Protein AF-A0A7S1CFB1-F1 (afdb_monomer)

Structure (mmCIF, N/CA/C/O backbone):
data_AF-A0A7S1CFB1-F1
#
_entry.id   AF-A0A7S1CFB1-F1
#
loop_
_atom_site.group_PDB
_atom_site.id
_atom_site.type_symbol
_atom_site.label_atom_id
_atom_site.label_alt_id
_atom_site.label_comp_id
_atom_site.label_asym_id
_atom_site.label_entity_id
_atom_site.label_seq_id
_atom_site.pdbx_PDB_ins_code
_atom_site.Cartn_x
_atom_site.Cartn_y
_atom_site.Cartn_z
_atom_site.occupancy
_atom_site.B_iso_or_equiv
_atom_site.auth_seq_id
_atom_site.auth_comp_id
_atom_site.auth_asym_id
_atom_site.auth_atom_id
_atom_site.pdbx_PDB_model_num
ATOM 1 N N . PHE A 1 1 ? 40.894 10.568 -32.577 1.00 89.62 1 PHE A N 1
ATOM 2 C CA . PHE A 1 1 ? 41.700 10.976 -31.404 1.00 89.62 1 PHE A CA 1
ATOM 3 C C . PHE A 1 1 ? 43.156 10.613 -31.656 1.00 89.62 1 PHE A C 1
ATOM 5 O O . PHE A 1 1 ? 43.411 9.814 -32.546 1.00 89.62 1 PHE A O 1
ATOM 12 N N . ILE A 1 2 ? 44.101 11.211 -30.932 1.00 92.06 2 ILE A N 1
ATOM 13 C CA . ILE A 1 2 ? 45.532 10.916 -31.096 1.00 92.06 2 ILE A CA 1
ATOM 14 C C . ILE A 1 2 ? 45.967 10.023 -29.932 1.00 92.06 2 ILE A C 1
ATOM 16 O O . ILE A 1 2 ? 45.725 10.380 -28.781 1.00 92.06 2 ILE A O 1
ATOM 20 N N . VAL A 1 3 ? 46.544 8.859 -30.232 1.00 92.69 3 VAL A N 1
ATOM 21 C CA . VAL A 1 3 ? 47.125 7.918 -29.256 1.00 92.69 3 VAL A CA 1
ATOM 22 C C . VAL A 1 3 ? 48.497 7.528 -29.786 1.00 92.69 3 VAL A C 1
ATOM 24 O O . VAL A 1 3 ? 48.596 7.141 -30.946 1.00 92.69 3 VAL A O 1
ATOM 27 N N . ASP A 1 4 ? 49.528 7.670 -28.953 1.00 94.06 4 ASP A N 1
ATOM 28 C CA . ASP A 1 4 ? 50.931 7.422 -29.317 1.00 94.06 4 ASP A CA 1
ATOM 29 C C . ASP A 1 4 ? 51.369 8.177 -30.588 1.00 94.06 4 ASP A C 1
ATOM 31 O O . ASP A 1 4 ? 51.971 7.609 -31.492 1.00 94.06 4 ASP A O 1
ATOM 35 N N . ASP A 1 5 ? 51.009 9.464 -30.677 1.00 94.06 5 ASP A N 1
ATOM 36 C CA . ASP A 1 5 ? 51.259 10.356 -31.825 1.00 94.06 5 ASP A CA 1
ATOM 37 C C . ASP A 1 5 ? 50.629 9.918 -33.164 1.00 94.06 5 ASP A C 1
ATOM 39 O O . ASP A 1 5 ? 50.803 10.579 -34.191 1.00 94.06 5 ASP A O 1
ATOM 43 N N . GLU A 1 6 ? 49.805 8.869 -33.157 1.00 93.44 6 GLU A N 1
ATOM 44 C CA . GLU A 1 6 ? 49.057 8.409 -34.322 1.00 93.44 6 GLU A CA 1
ATOM 45 C C . GLU A 1 6 ? 47.584 8.824 -34.265 1.00 93.44 6 GLU A C 1
ATOM 47 O O . GLU A 1 6 ? 46.924 8.790 -33.222 1.00 93.44 6 GLU A O 1
ATOM 52 N N . TRP A 1 7 ? 47.019 9.158 -35.429 1.00 91.56 7 TRP A N 1
ATOM 53 C CA . TRP A 1 7 ? 45.578 9.346 -35.581 1.00 91.56 7 TRP A CA 1
ATOM 54 C C . TRP A 1 7 ? 44.854 8.001 -35.495 1.00 91.56 7 TRP A C 1
ATOM 56 O O . TRP A 1 7 ? 45.057 7.102 -36.310 1.00 91.56 7 TRP A O 1
ATOM 66 N N . ARG A 1 8 ? 43.963 7.880 -34.512 1.00 92.31 8 ARG A N 1
ATOM 67 C CA . ARG A 1 8 ? 43.166 6.685 -34.226 1.00 92.31 8 ARG A CA 1
ATOM 68 C C . ARG A 1 8 ? 41.679 7.035 -34.142 1.00 92.31 8 ARG A C 1
ATOM 70 O O . ARG A 1 8 ? 41.299 8.178 -33.869 1.00 92.31 8 ARG A O 1
ATOM 77 N N . PHE A 1 9 ? 40.833 6.035 -34.348 1.00 92.38 9 PHE A N 1
ATOM 78 C CA . PHE A 1 9 ? 39.385 6.119 -34.163 1.00 92.38 9 PHE A CA 1
ATOM 79 C C . PHE A 1 9 ? 38.911 4.972 -33.263 1.00 92.38 9 PHE A C 1
ATOM 81 O O . PHE A 1 9 ? 39.599 3.960 -33.123 1.00 92.38 9 PHE A O 1
ATOM 88 N N . ALA A 1 10 ? 37.748 5.141 -32.643 1.00 93.31 10 ALA A N 1
ATOM 89 C CA . ALA A 1 10 ? 37.104 4.130 -31.812 1.00 93.31 10 ALA A CA 1
ATOM 90 C C . ALA A 1 10 ? 36.329 3.160 -32.724 1.00 93.31 10 ALA A C 1
ATOM 92 O O . ALA A 1 10 ? 35.401 3.612 -33.399 1.00 93.31 10 ALA A O 1
ATOM 93 N N . PRO A 1 11 ? 36.709 1.872 -32.819 1.00 90.50 11 PRO A N 1
ATOM 94 C CA . PRO A 1 11 ? 36.070 0.919 -33.733 1.00 90.50 11 PRO A CA 1
ATOM 95 C C . PRO A 1 11 ? 34.684 0.458 -33.262 1.00 90.50 11 PRO A C 1
ATOM 97 O O . PRO A 1 11 ? 33.907 -0.067 -34.051 1.00 90.50 11 PRO A O 1
ATOM 100 N N . ASP A 1 12 ? 34.380 0.649 -31.984 1.00 94.31 12 ASP A N 1
ATOM 101 C CA . ASP A 1 12 ? 33.101 0.373 -31.332 1.00 94.31 12 ASP A CA 1
ATOM 102 C C . ASP A 1 12 ? 32.075 1.506 -31.508 1.00 94.31 12 ASP A C 1
ATOM 104 O O . ASP A 1 12 ? 30.906 1.344 -31.163 1.00 94.31 12 ASP A O 1
ATOM 108 N N . GLN A 1 13 ? 32.493 2.647 -32.064 1.00 91.81 13 GLN A N 1
ATOM 109 C CA . GLN A 1 13 ? 31.638 3.804 -32.314 1.00 91.81 13 GLN A CA 1
ATOM 110 C C . GLN A 1 13 ? 31.359 3.993 -33.806 1.00 91.81 13 GLN A C 1
ATOM 112 O O . GLN A 1 13 ? 32.131 3.585 -34.672 1.00 91.81 13 GLN A O 1
ATOM 117 N N . THR A 1 14 ? 30.264 4.686 -34.114 1.00 92.81 14 THR A N 1
ATOM 118 C CA . THR A 1 14 ? 29.917 5.058 -35.488 1.00 92.81 14 THR A CA 1
ATOM 119 C C . THR A 1 14 ? 31.030 5.905 -36.114 1.00 92.81 14 THR A C 1
ATOM 121 O O . THR A 1 14 ? 31.530 6.846 -35.492 1.00 92.81 14 THR A O 1
ATOM 124 N N . ILE A 1 15 ? 31.407 5.589 -37.356 1.00 93.81 15 ILE A N 1
ATOM 125 C CA . ILE A 1 15 ? 32.454 6.288 -38.114 1.00 93.81 15 ILE A CA 1
ATOM 126 C C . ILE A 1 15 ? 31.947 6.780 -39.468 1.00 93.81 15 ILE A C 1
ATOM 128 O O . ILE A 1 15 ? 31.077 6.164 -40.083 1.00 93.81 15 ILE A O 1
ATOM 132 N N . VAL A 1 16 ? 32.532 7.871 -39.957 1.00 94.19 16 VAL A N 1
ATOM 133 C CA . VAL A 1 16 ? 32.288 8.432 -41.293 1.00 94.19 16 VAL A CA 1
ATOM 134 C C . VAL A 1 16 ? 33.622 8.795 -41.946 1.00 94.19 16 VAL A C 1
ATOM 136 O O . VAL A 1 16 ? 34.570 9.196 -41.267 1.00 94.19 16 VAL A O 1
ATOM 139 N N . ARG A 1 17 ? 33.695 8.637 -43.274 1.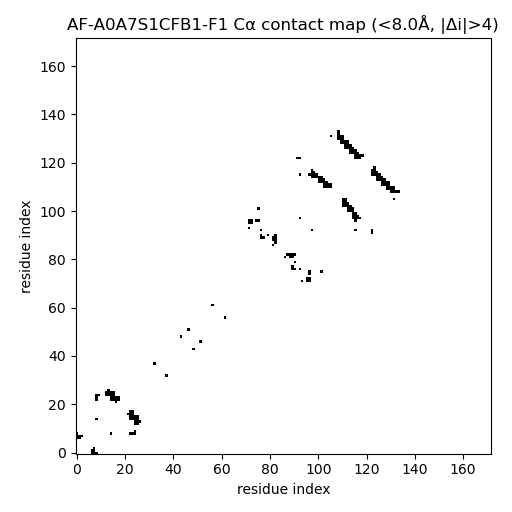00 94.31 17 ARG A N 1
ATOM 140 C CA . ARG A 1 17 ? 34.825 9.092 -44.092 1.00 94.31 17 ARG A CA 1
ATOM 141 C C . ARG A 1 17 ? 34.554 10.483 -44.649 1.00 94.31 17 ARG A C 1
ATOM 143 O O . ARG A 1 17 ? 33.485 10.711 -45.211 1.00 94.31 17 ARG A O 1
ATOM 150 N N . ASP A 1 18 ? 35.507 11.394 -44.493 1.00 89.75 18 ASP A N 1
ATOM 151 C CA . ASP A 1 18 ? 35.422 12.728 -45.087 1.00 89.75 18 ASP A CA 1
ATOM 152 C C . ASP A 1 18 ? 35.810 12.721 -46.581 1.00 89.75 18 ASP A C 1
ATOM 154 O O . ASP A 1 18 ? 36.244 11.709 -47.137 1.00 89.75 18 ASP A O 1
ATOM 158 N N . ALA A 1 19 ? 35.655 13.869 -47.246 1.00 91.38 19 ALA A N 1
ATOM 159 C CA . ALA A 1 19 ? 36.007 14.030 -48.659 1.00 91.38 19 ALA A CA 1
ATOM 160 C C . ALA A 1 19 ? 37.518 13.892 -48.943 1.00 91.38 19 ALA A C 1
ATOM 162 O O . ALA A 1 19 ? 37.905 13.677 -50.089 1.00 91.38 19 ALA A O 1
ATOM 163 N N . ALA A 1 20 ? 38.363 14.006 -47.915 1.00 90.38 20 ALA A N 1
ATOM 164 C CA . ALA A 1 20 ? 39.806 13.800 -47.997 1.00 90.38 20 ALA A CA 1
ATOM 165 C C . ALA A 1 20 ? 40.214 12.337 -47.709 1.00 90.38 20 ALA A C 1
ATOM 167 O O . ALA A 1 20 ? 41.390 11.996 -47.816 1.00 90.38 20 ALA A O 1
ATOM 168 N N . GLY A 1 21 ? 39.254 11.461 -47.387 1.00 88.75 21 GLY A N 1
ATOM 169 C CA . GLY A 1 21 ? 39.456 10.036 -47.129 1.00 88.75 21 GLY A CA 1
ATOM 170 C C . GLY A 1 21 ? 39.769 9.675 -45.672 1.00 88.75 21 GLY A C 1
ATOM 171 O O . GLY A 1 21 ? 39.927 8.484 -45.376 1.00 88.75 21 GLY A O 1
ATOM 172 N N . ASN A 1 22 ? 39.815 10.650 -44.761 1.00 90.69 22 ASN A N 1
ATOM 173 C CA . ASN A 1 22 ? 40.093 10.422 -43.343 1.00 90.69 22 ASN A CA 1
ATOM 174 C C . ASN A 1 22 ? 38.888 9.786 -42.646 1.00 90.69 22 ASN A C 1
ATOM 176 O O . ASN A 1 22 ? 37.738 10.071 -42.982 1.00 90.69 22 ASN A O 1
ATOM 180 N N . VAL A 1 23 ? 39.150 8.937 -41.650 1.00 92.81 23 VAL A N 1
ATOM 181 C CA . VAL A 1 23 ? 38.117 8.246 -40.864 1.00 92.81 23 VAL A CA 1
ATOM 182 C C . VAL A 1 23 ? 37.946 8.947 -39.523 1.00 92.81 23 VAL A C 1
ATOM 184 O O . VAL A 1 23 ? 38.889 9.013 -38.739 1.00 92.81 23 VAL A O 1
ATOM 187 N N . ASN A 1 24 ? 36.731 9.417 -39.245 1.00 94.12 24 ASN A N 1
ATOM 188 C CA . ASN A 1 24 ? 36.396 10.122 -38.012 1.00 94.12 24 ASN A CA 1
ATOM 189 C C . ASN A 1 24 ? 35.218 9.449 -37.301 1.00 94.12 24 ASN A C 1
ATOM 191 O O . ASN A 1 24 ? 34.282 8.981 -37.951 1.00 94.12 24 ASN A O 1
ATOM 195 N N . ASN A 1 25 ? 35.242 9.429 -35.967 1.00 93.94 25 ASN A N 1
ATOM 196 C CA . ASN A 1 25 ? 34.083 9.036 -35.166 1.00 93.94 25 ASN A CA 1
ATOM 197 C C . ASN A 1 25 ? 32.992 10.110 -35.234 1.00 93.94 25 ASN A C 1
ATOM 199 O O . ASN A 1 25 ? 33.293 11.304 -35.209 1.00 93.94 25 ASN A O 1
ATOM 203 N N . VAL A 1 26 ? 31.731 9.684 -35.299 1.00 92.19 26 VAL A N 1
ATOM 204 C CA . VAL A 1 26 ? 30.561 10.566 -35.354 1.00 92.19 26 VAL A CA 1
ATOM 205 C C . VAL A 1 26 ? 29.619 10.246 -34.205 1.00 92.19 26 VAL A C 1
ATOM 207 O O . VAL A 1 26 ? 29.252 9.094 -33.988 1.00 92.19 26 VAL A O 1
ATOM 210 N N . ILE A 1 27 ? 29.202 11.295 -33.499 1.00 90.00 27 ILE A N 1
ATOM 211 C CA . ILE A 1 27 ? 28.236 11.223 -32.405 1.00 90.00 27 ILE A CA 1
ATOM 212 C C . ILE A 1 27 ? 26.984 11.980 -32.845 1.00 90.00 27 ILE A C 1
ATOM 214 O O . ILE A 1 27 ? 27.046 13.174 -33.135 1.00 90.00 27 ILE A O 1
ATOM 218 N N . ASP A 1 28 ? 25.853 11.280 -32.912 1.00 88.12 28 ASP A N 1
ATOM 219 C CA . ASP A 1 28 ? 24.563 11.895 -33.216 1.00 88.12 28 ASP A CA 1
ATOM 220 C C . ASP A 1 28 ? 23.926 12.443 -31.938 1.00 88.12 28 ASP A C 1
ATOM 222 O O . ASP A 1 28 ? 23.570 11.694 -31.029 1.00 88.12 28 ASP A O 1
ATOM 226 N N . LEU A 1 29 ? 23.775 13.764 -31.881 1.00 86.38 29 LEU A N 1
ATOM 227 C CA . LEU A 1 29 ? 23.201 14.461 -30.733 1.00 86.38 29 LEU A CA 1
ATOM 228 C C . LEU A 1 29 ? 21.699 14.737 -30.887 1.00 86.38 29 LEU A C 1
ATOM 230 O O . LEU A 1 29 ? 21.100 15.311 -29.983 1.00 86.38 29 LEU A O 1
ATOM 234 N N . ARG A 1 30 ? 21.059 14.332 -31.995 1.00 85.12 30 ARG A N 1
ATOM 235 C CA . ARG A 1 30 ? 19.638 14.639 -32.256 1.00 85.12 30 ARG A CA 1
ATOM 236 C C . ARG A 1 30 ? 18.680 14.054 -31.215 1.00 85.12 30 ARG A C 1
ATOM 238 O O . ARG A 1 30 ? 17.665 14.674 -30.929 1.00 85.12 30 ARG A O 1
ATOM 245 N N . ASN A 1 31 ? 19.023 12.902 -30.637 1.00 75.44 31 ASN A N 1
ATOM 246 C CA . ASN A 1 31 ? 18.246 12.231 -29.586 1.00 75.44 31 ASN A CA 1
ATOM 247 C C . ASN A 1 31 ? 18.923 12.316 -28.205 1.00 75.44 31 ASN A C 1
ATOM 249 O O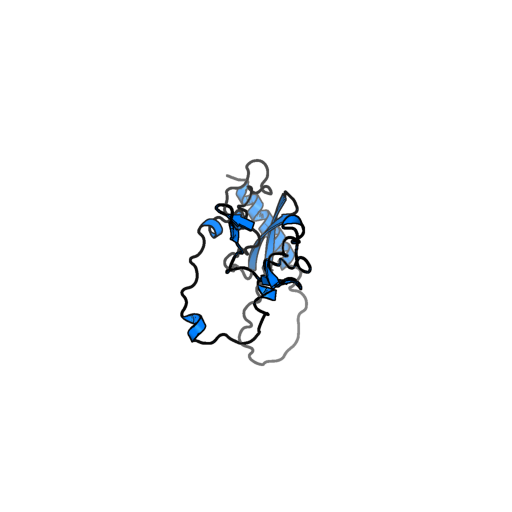 . ASN A 1 31 ? 18.625 11.512 -27.317 1.00 75.44 31 ASN A O 1
ATOM 253 N N . PHE A 1 32 ? 19.866 13.242 -28.019 1.00 80.81 32 PHE A N 1
ATOM 254 C CA . PHE A 1 32 ? 20.533 13.417 -26.735 1.00 80.81 32 PHE A CA 1
ATOM 255 C C . PHE A 1 32 ? 19.575 14.055 -25.724 1.00 80.81 32 PHE A C 1
ATOM 257 O O . PHE A 1 32 ? 19.066 15.149 -25.949 1.00 80.81 32 PHE A O 1
ATOM 264 N N . HIS A 1 33 ? 19.362 13.371 -24.602 1.00 72.50 33 HIS A N 1
ATOM 265 C CA . HIS A 1 33 ? 18.609 13.886 -23.464 1.00 72.50 33 HIS A CA 1
ATOM 266 C C . HIS A 1 33 ? 19.598 14.066 -22.307 1.00 72.50 33 HIS A C 1
ATOM 268 O O . HIS A 1 33 ? 20.197 13.071 -21.882 1.00 72.50 33 HIS A O 1
ATOM 274 N N . PRO A 1 34 ? 19.817 15.298 -21.811 1.00 77.62 34 PRO A N 1
ATOM 275 C CA . PRO A 1 34 ? 20.561 15.516 -20.577 1.00 77.62 34 PRO A CA 1
ATOM 276 C C . PRO A 1 34 ? 19.996 14.622 -19.467 1.00 77.62 34 PRO A C 1
ATOM 278 O O . PRO A 1 34 ? 18.784 14.446 -19.378 1.00 77.62 34 PRO A O 1
ATOM 281 N N . ALA A 1 35 ? 20.853 14.052 -18.618 1.00 65.81 35 ALA A N 1
ATOM 282 C CA . ALA A 1 35 ? 20.414 13.136 -17.558 1.00 65.81 35 ALA A CA 1
ATOM 283 C C . ALA A 1 35 ? 19.357 13.760 -16.620 1.00 65.81 35 ALA A C 1
ATOM 285 O O . ALA A 1 35 ? 18.505 13.044 -16.098 1.00 65.81 35 ALA A O 1
ATOM 286 N N . ASP A 1 36 ? 19.382 15.087 -16.469 1.00 64.19 36 ASP A N 1
ATOM 287 C CA . ASP A 1 36 ? 18.435 15.861 -15.660 1.00 64.19 36 ASP A CA 1
ATOM 288 C C . ASP A 1 36 ? 17.104 16.160 -16.384 1.00 64.19 36 ASP A C 1
ATOM 290 O O . ASP A 1 36 ? 16.095 16.425 -15.735 1.00 64.19 36 ASP A O 1
ATOM 294 N N . ASP A 1 37 ? 17.091 16.066 -17.719 1.00 60.03 37 ASP A N 1
ATOM 295 C CA . ASP A 1 37 ? 15.921 16.238 -18.595 1.00 60.03 37 ASP A CA 1
ATOM 296 C C . ASP A 1 37 ? 15.261 14.905 -18.950 1.00 60.03 37 ASP A C 1
ATOM 298 O O . ASP A 1 37 ? 14.335 14.860 -19.759 1.00 60.03 37 ASP A O 1
ATOM 302 N N . VAL A 1 38 ? 15.701 13.800 -18.345 1.00 59.62 38 VAL A N 1
ATOM 303 C CA . VAL A 1 38 ? 14.847 12.623 -18.256 1.00 59.62 38 VAL A CA 1
ATOM 304 C C . VAL A 1 38 ? 13.784 13.013 -17.232 1.00 59.62 38 VAL A C 1
ATOM 306 O O . VAL A 1 38 ? 14.087 12.964 -16.034 1.00 59.62 38 VAL A O 1
ATOM 309 N N . PRO A 1 39 ? 12.555 13.435 -17.625 1.00 58.31 39 PRO A N 1
ATOM 310 C CA . PRO A 1 39 ? 11.500 13.591 -16.635 1.00 58.31 39 PRO A CA 1
ATOM 311 C C . PRO A 1 39 ? 11.477 12.260 -15.913 1.00 58.31 39 PRO A C 1
ATOM 313 O O . PRO A 1 39 ? 11.381 11.262 -16.625 1.00 58.31 39 PRO A O 1
ATOM 316 N N . MET A 1 40 ? 11.682 12.233 -14.580 1.00 52.03 40 MET A N 1
ATOM 317 C CA . MET A 1 40 ? 11.658 10.998 -13.785 1.00 52.03 40 MET A CA 1
ATOM 318 C C . MET A 1 40 ? 10.537 10.164 -14.366 1.00 52.03 40 MET A C 1
ATOM 320 O O . MET A 1 40 ? 9.373 10.535 -14.184 1.00 52.03 40 MET A O 1
ATOM 324 N N . ARG A 1 41 ? 10.902 9.164 -15.182 1.00 55.84 41 ARG A N 1
ATOM 325 C CA . ARG A 1 41 ? 9.949 8.499 -16.066 1.00 55.84 41 ARG A CA 1
ATOM 326 C C . ARG A 1 41 ? 8.905 8.023 -15.095 1.00 55.84 41 ARG A C 1
ATOM 328 O O . ARG A 1 41 ? 9.316 7.329 -14.166 1.00 55.84 41 ARG A O 1
ATOM 335 N N . ARG A 1 42 ? 7.678 8.575 -15.150 1.00 51.91 42 ARG A N 1
ATOM 336 C CA . ARG A 1 42 ? 6.649 8.365 -14.117 1.00 51.91 42 ARG A CA 1
ATOM 337 C C . ARG A 1 42 ? 6.616 6.874 -13.922 1.00 51.91 42 ARG A C 1
ATOM 339 O O . ARG A 1 42 ? 6.133 6.208 -14.823 1.00 51.91 42 ARG A O 1
ATOM 346 N N . LYS A 1 43 ? 7.257 6.426 -12.838 1.00 53.41 43 LYS A N 1
ATOM 347 C CA . LYS A 1 43 ? 7.876 5.105 -12.689 1.00 53.41 43 LYS A CA 1
ATOM 348 C C . LYS A 1 43 ? 7.083 4.116 -13.521 1.00 53.41 43 LYS A C 1
ATOM 350 O O . LYS A 1 43 ? 5.993 3.846 -13.024 1.00 53.41 43 LYS A O 1
ATOM 355 N N . ASP A 1 44 ? 7.536 3.783 -14.754 1.00 48.78 44 ASP A N 1
ATOM 356 C CA . ASP A 1 44 ? 6.689 3.187 -15.816 1.00 48.78 44 ASP A CA 1
ATOM 357 C C . ASP A 1 44 ? 5.661 2.325 -15.123 1.00 48.78 44 ASP A C 1
ATOM 359 O O . ASP A 1 44 ? 6.036 1.322 -14.498 1.00 48.78 44 ASP A O 1
ATOM 363 N N . THR A 1 45 ? 4.427 2.830 -15.002 1.00 52.69 45 THR A N 1
ATOM 364 C CA . THR A 1 45 ? 3.506 2.148 -14.092 1.00 52.69 45 THR A CA 1
ATOM 365 C C . THR A 1 45 ? 3.390 0.740 -14.641 1.00 52.69 45 THR A C 1
ATOM 367 O O . THR A 1 45 ? 3.370 0.581 -15.856 1.00 52.69 45 THR A O 1
ATOM 370 N N . VAL A 1 46 ? 3.400 -0.292 -13.797 1.00 56.09 46 VAL A N 1
ATOM 371 C CA . VAL A 1 46 ? 3.406 -1.693 -14.269 1.00 56.09 46 VAL A CA 1
ATOM 372 C C . VAL A 1 46 ? 2.315 -1.933 -15.336 1.00 56.09 46 VAL A C 1
ATOM 374 O O . VAL A 1 46 ? 2.505 -2.732 -16.244 1.00 56.09 46 VAL A O 1
ATOM 377 N N . ALA A 1 47 ? 1.240 -1.138 -15.285 1.00 55.38 47 ALA A N 1
ATOM 378 C CA . ALA A 1 47 ? 0.169 -1.032 -16.270 1.00 55.38 47 ALA A CA 1
ATOM 379 C C . ALA A 1 47 ? 0.574 -0.627 -17.711 1.00 55.38 47 ALA A C 1
ATOM 381 O O . ALA A 1 47 ? -0.120 -1.009 -18.647 1.00 55.38 47 ALA A O 1
ATOM 382 N N . GLU A 1 48 ? 1.644 0.147 -17.923 1.00 60.09 48 GLU A N 1
ATOM 383 C CA . GLU A 1 48 ? 2.149 0.517 -19.260 1.00 60.09 48 GLU A CA 1
ATOM 384 C C . GLU A 1 48 ? 3.033 -0.578 -19.872 1.00 60.09 48 GLU A C 1
ATOM 386 O O . GLU A 1 48 ? 3.085 -0.713 -21.092 1.00 60.09 48 GLU A O 1
ATOM 391 N N . LEU A 1 49 ? 3.708 -1.378 -19.040 1.00 64.44 49 LEU A N 1
ATOM 392 C CA . LEU A 1 49 ? 4.528 -2.510 -19.492 1.00 64.44 49 LEU A CA 1
ATOM 393 C C . LEU A 1 49 ? 3.697 -3.781 -19.697 1.00 64.44 49 LEU A C 1
ATOM 395 O O . LEU A 1 49 ? 4.051 -4.615 -20.528 1.00 64.44 49 LEU A O 1
ATOM 399 N N . VAL A 1 50 ? 2.596 -3.925 -18.956 1.00 73.75 50 VAL A N 1
ATOM 400 C CA . VAL A 1 50 ? 1.663 -5.046 -19.065 1.00 73.75 50 VAL A CA 1
ATOM 401 C C . VAL A 1 50 ? 0.238 -4.492 -18.975 1.00 73.75 50 VAL A C 1
ATOM 403 O O . VAL A 1 50 ? -0.199 -4.122 -17.880 1.00 73.75 50 VAL A O 1
ATOM 406 N N . PRO A 1 51 ? -0.501 -4.395 -20.096 1.00 81.12 51 PRO A N 1
ATOM 407 C CA . PRO A 1 51 ? -1.876 -3.922 -20.053 1.00 81.12 51 PRO A CA 1
ATOM 408 C C . PRO A 1 51 ? -2.721 -4.863 -19.190 1.00 81.12 51 PRO A C 1
ATOM 410 O O . PRO A 1 51 ? -2.559 -6.083 -19.232 1.00 81.12 51 PRO A O 1
ATOM 413 N N . TYR A 1 52 ? -3.647 -4.300 -18.413 1.00 85.62 52 TYR A N 1
ATOM 414 C CA . TYR A 1 52 ? -4.604 -5.106 -17.659 1.00 85.62 52 TYR A CA 1
ATOM 415 C C . TYR A 1 52 ? -5.423 -5.975 -18.620 1.00 85.62 52 TYR A C 1
ATOM 417 O O . TYR A 1 52 ? -6.130 -5.455 -19.484 1.00 85.62 52 TYR A O 1
ATOM 425 N N . SER A 1 53 ? -5.348 -7.293 -18.444 1.00 86.19 53 SER A N 1
ATOM 426 C CA . SER A 1 53 ? -6.176 -8.260 -19.163 1.00 86.19 53 SER A CA 1
ATOM 427 C C . SER A 1 53 ? -7.297 -8.785 -18.264 1.00 86.19 53 SER A C 1
ATOM 429 O O . SER A 1 53 ? -7.219 -8.724 -17.036 1.00 86.19 53 SER A O 1
ATOM 431 N N . ARG A 1 54 ? -8.363 -9.286 -18.891 1.00 90.56 54 ARG A N 1
ATOM 432 C CA . ARG A 1 54 ? -9.415 -10.079 -18.233 1.00 90.56 54 ARG A CA 1
ATOM 433 C C . ARG A 1 54 ? -9.292 -11.571 -18.547 1.00 90.56 54 ARG A C 1
ATOM 435 O O . ARG A 1 54 ? -10.141 -12.348 -18.121 1.00 90.56 54 ARG A O 1
ATOM 442 N N . GLU A 1 55 ? -8.286 -11.950 -19.327 1.00 90.81 55 GLU A N 1
ATOM 443 C CA . GLU A 1 55 ? -8.009 -13.342 -19.656 1.00 90.81 55 GLU A CA 1
ATOM 444 C C . GLU A 1 55 ? -7.481 -14.061 -18.416 1.00 90.81 55 GLU A C 1
ATOM 446 O O . GLU A 1 55 ? -6.681 -13.520 -17.650 1.00 90.81 55 GLU A O 1
ATOM 451 N N . VAL A 1 56 ? -7.986 -15.271 -18.194 1.00 90.00 56 VAL A N 1
ATOM 452 C CA . VAL A 1 56 ? -7.547 -16.114 -17.083 1.00 90.00 56 VAL A CA 1
ATOM 453 C C . VAL A 1 56 ? -6.150 -16.651 -17.425 1.00 90.00 56 VAL A C 1
ATOM 455 O O . VAL A 1 56 ? -6.001 -17.193 -18.521 1.00 90.00 56 VAL A O 1
ATOM 458 N N . PRO A 1 57 ? -5.150 -16.517 -16.530 1.00 89.19 57 PRO A N 1
ATOM 459 C CA . PRO A 1 57 ? -3.811 -17.068 -16.745 1.00 89.19 57 PRO A CA 1
ATOM 460 C C . PRO A 1 57 ? -3.825 -18.572 -17.041 1.00 89.19 57 PRO A C 1
ATOM 462 O O . PRO A 1 57 ? -4.726 -19.298 -16.608 1.00 89.19 57 PRO A O 1
ATOM 465 N N . GLU A 1 58 ? -2.812 -19.057 -17.755 1.00 91.00 58 GLU A N 1
ATOM 466 C CA . GLU A 1 58 ? -2.690 -20.482 -18.059 1.00 91.00 58 GLU A CA 1
ATOM 467 C C . GLU A 1 58 ? -2.215 -21.265 -16.827 1.00 91.00 58 GLU A C 1
ATOM 469 O O . GLU A 1 58 ? -1.600 -20.724 -15.910 1.00 91.00 58 GLU A O 1
ATOM 474 N N . LEU A 1 59 ? -2.451 -22.583 -16.793 1.00 89.12 59 LEU A N 1
ATOM 475 C CA . LEU A 1 59 ? -2.084 -23.404 -15.630 1.00 89.12 59 LEU A CA 1
ATOM 476 C C . LEU A 1 59 ? -0.574 -23.354 -15.313 1.00 89.12 59 LEU A C 1
ATOM 478 O O . LEU A 1 59 ? -0.180 -23.468 -14.153 1.00 89.12 59 LEU A O 1
ATOM 482 N N . ALA A 1 60 ? 0.263 -23.154 -16.336 1.00 88.50 60 ALA A N 1
ATOM 483 C CA . ALA A 1 60 ? 1.709 -23.018 -16.196 1.00 88.50 60 ALA A CA 1
ATOM 484 C C . ALA A 1 60 ? 2.119 -21.780 -15.373 1.00 88.50 60 ALA A C 1
ATOM 486 O O . ALA A 1 60 ? 3.102 -21.849 -14.631 1.00 88.50 60 ALA A O 1
ATOM 487 N N . ASP A 1 61 ? 1.337 -20.697 -15.426 1.00 85.69 61 ASP A N 1
ATOM 488 C CA . ASP A 1 61 ? 1.610 -19.446 -14.704 1.00 85.69 61 ASP A CA 1
ATOM 489 C C . ASP A 1 61 ? 1.442 -19.605 -13.183 1.00 85.69 61 ASP A C 1
ATOM 491 O O . ASP A 1 61 ? 2.064 -18.889 -12.398 1.00 85.69 61 ASP A O 1
ATOM 495 N N . TYR A 1 62 ? 0.650 -20.590 -12.745 1.00 85.31 62 TYR A N 1
ATOM 496 C CA . TYR A 1 62 ? 0.407 -20.888 -11.329 1.00 85.31 62 TYR A CA 1
ATOM 497 C C . TYR A 1 62 ? 1.467 -21.793 -10.687 1.00 85.31 62 TYR A C 1
ATOM 499 O O . TYR A 1 62 ? 1.351 -22.136 -9.511 1.00 85.31 62 TYR A O 1
ATOM 507 N N . THR A 1 63 ? 2.491 -22.208 -11.435 1.00 90.44 63 THR A N 1
ATOM 508 C CA . THR A 1 63 ? 3.560 -23.074 -10.908 1.00 90.44 63 THR A CA 1
ATOM 509 C C . THR A 1 63 ? 4.611 -22.318 -10.094 1.00 90.44 63 THR A C 1
ATOM 511 O O . THR A 1 63 ? 5.404 -22.938 -9.384 1.00 90.44 63 THR A O 1
ATOM 514 N N . VAL A 1 64 ? 4.617 -20.984 -10.169 1.00 90.38 64 VAL A N 1
ATOM 515 C CA . VAL A 1 64 ? 5.548 -20.134 -9.424 1.00 90.38 64 VAL A CA 1
ATOM 516 C C . VAL A 1 64 ? 5.069 -19.991 -7.982 1.00 90.38 64 VAL A C 1
ATOM 518 O O . VAL A 1 64 ? 3.928 -19.605 -7.728 1.00 90.38 64 VAL A O 1
ATOM 521 N N . GLU A 1 65 ? 5.951 -20.284 -7.024 1.00 92.38 65 GLU A N 1
ATOM 522 C CA . GLU A 1 65 ? 5.637 -20.134 -5.603 1.00 92.38 65 GLU A CA 1
ATOM 523 C C . GLU A 1 65 ? 5.343 -18.659 -5.270 1.00 92.38 65 GLU A C 1
ATOM 525 O O . GLU A 1 65 ? 6.122 -17.773 -5.647 1.00 92.38 65 GLU A O 1
ATOM 530 N N . PRO A 1 66 ? 4.230 -18.361 -4.570 1.00 92.75 66 PRO A N 1
ATOM 531 C CA . PRO A 1 66 ? 3.904 -16.992 -4.217 1.00 92.75 66 PRO A CA 1
ATOM 532 C C . PRO A 1 66 ? 4.951 -16.415 -3.254 1.00 92.75 66 PRO A C 1
ATOM 534 O O . PRO A 1 66 ? 5.500 -17.131 -2.412 1.00 92.75 66 PRO A O 1
ATOM 537 N N . PRO A 1 67 ? 5.209 -15.100 -3.318 1.00 94.31 67 PRO A N 1
ATOM 538 C CA . PRO A 1 67 ? 6.145 -14.464 -2.407 1.00 94.31 67 PRO A CA 1
ATOM 539 C C . PRO A 1 67 ? 5.682 -14.624 -0.956 1.00 94.31 67 PRO A C 1
ATOM 541 O O . PRO A 1 67 ? 4.496 -14.515 -0.634 1.00 94.31 67 PRO A O 1
ATOM 544 N N . GLN A 1 68 ? 6.642 -14.841 -0.059 1.00 95.50 68 GLN A N 1
ATOM 545 C CA . GLN A 1 68 ? 6.356 -14.962 1.366 1.00 95.50 68 GLN A CA 1
ATOM 546 C C . GLN A 1 68 ? 5.771 -13.663 1.926 1.00 95.50 68 GLN A C 1
ATOM 548 O O . GLN A 1 68 ? 6.205 -12.564 1.575 1.00 95.50 68 GLN A O 1
ATOM 553 N N . LEU A 1 69 ? 4.820 -13.793 2.858 1.00 94.38 69 LEU A N 1
ATOM 554 C CA . LEU A 1 69 ? 4.192 -12.649 3.513 1.00 94.38 69 LEU A CA 1
ATOM 555 C C . LEU A 1 69 ? 5.242 -11.816 4.273 1.00 94.38 69 LEU A C 1
ATOM 557 O O . LEU A 1 69 ? 5.818 -12.320 5.249 1.00 94.38 69 LEU A O 1
ATOM 561 N N . PRO A 1 70 ? 5.439 -10.531 3.915 1.00 94.62 70 PRO A N 1
ATOM 562 C CA . PRO A 1 70 ? 6.350 -9.663 4.642 1.00 94.62 70 PRO A CA 1
ATOM 563 C C . PRO A 1 70 ? 5.944 -9.561 6.121 1.00 94.62 70 PRO A C 1
ATOM 565 O O . PRO A 1 70 ? 4.780 -9.277 6.421 1.00 94.62 70 PRO A O 1
ATOM 568 N N . PRO A 1 71 ? 6.876 -9.744 7.075 1.00 94.12 71 PRO A N 1
ATOM 569 C CA . PRO A 1 71 ? 6.545 -9.777 8.500 1.00 94.12 71 PRO A CA 1
ATOM 570 C C . PRO A 1 71 ? 5.948 -8.463 9.016 1.00 94.12 71 PRO A C 1
ATOM 572 O O . PRO A 1 71 ? 5.133 -8.486 9.934 1.00 94.12 71 PRO A O 1
ATOM 575 N N . HIS A 1 72 ? 6.285 -7.339 8.384 1.00 92.69 72 HIS A N 1
ATOM 576 C CA . HIS A 1 72 ? 5.773 -6.010 8.715 1.00 92.69 72 HIS A CA 1
ATOM 577 C C . HIS A 1 72 ? 4.245 -5.897 8.593 1.00 92.69 72 HIS A C 1
ATOM 579 O O . HIS A 1 72 ? 3.627 -5.173 9.366 1.00 92.69 72 HIS A O 1
ATOM 585 N N . LEU A 1 73 ? 3.606 -6.655 7.689 1.00 92.56 73 LEU A N 1
ATOM 586 C CA . LEU A 1 73 ? 2.144 -6.629 7.531 1.00 92.56 73 LEU A CA 1
ATOM 587 C C . LEU A 1 73 ? 1.397 -7.261 8.714 1.00 92.56 73 LEU A C 1
ATOM 589 O O . LEU A 1 73 ? 0.192 -7.072 8.854 1.00 92.56 73 LEU A O 1
ATOM 593 N N . ARG A 1 74 ? 2.105 -7.976 9.597 1.00 90.19 74 ARG A N 1
ATOM 594 C CA . ARG A 1 74 ? 1.539 -8.511 10.844 1.00 90.19 74 ARG A CA 1
ATOM 595 C C . ARG A 1 74 ? 1.441 -7.451 11.948 1.00 90.19 74 ARG A C 1
ATOM 597 O O . ARG A 1 74 ? 0.748 -7.670 12.937 1.00 90.19 74 ARG A O 1
ATOM 604 N N . GLN A 1 75 ? 2.122 -6.312 11.802 1.00 89.06 75 GLN A N 1
ATOM 605 C CA . GLN A 1 75 ? 2.123 -5.225 12.783 1.00 89.06 75 GLN A CA 1
ATOM 606 C C . GLN A 1 75 ? 0.962 -4.264 12.509 1.00 89.06 75 GLN A C 1
ATOM 608 O O . GLN A 1 75 ? 1.106 -3.234 11.850 1.00 89.06 75 GLN A O 1
ATOM 613 N N . ILE A 1 76 ? -0.214 -4.629 13.017 1.00 90.19 76 ILE A N 1
ATOM 614 C CA . ILE A 1 76 ? -1.450 -3.860 12.853 1.00 90.19 76 ILE A CA 1
ATOM 615 C C . ILE A 1 76 ? -1.501 -2.755 13.913 1.00 90.19 76 ILE A C 1
ATOM 617 O O . ILE A 1 76 ? -1.543 -3.042 15.108 1.00 90.19 76 ILE A O 1
ATOM 621 N N . VAL A 1 77 ? -1.549 -1.489 13.485 1.00 92.31 77 VAL A N 1
ATOM 622 C CA . VAL A 1 77 ? -1.543 -0.331 14.405 1.00 92.31 77 VAL A CA 1
ATOM 623 C C . VAL A 1 77 ? -2.746 -0.279 15.345 1.00 92.31 77 VAL A C 1
ATOM 625 O O . VAL A 1 77 ? -2.632 0.265 16.436 1.00 92.31 77 VAL A O 1
ATOM 628 N N . LEU A 1 78 ? -3.872 -0.876 14.949 1.00 91.88 78 LEU A N 1
ATOM 629 C CA . LEU A 1 78 ? -5.083 -0.971 15.770 1.00 91.88 78 LEU A CA 1
ATOM 630 C C . LEU A 1 78 ? -4.974 -2.009 16.897 1.00 91.88 78 LEU A C 1
ATOM 632 O O . LEU A 1 78 ? -5.742 -1.946 17.847 1.00 91.88 78 LEU A O 1
ATOM 636 N N . ASN A 1 79 ? -4.018 -2.939 16.815 1.00 91.94 79 ASN A N 1
ATOM 637 C CA . ASN A 1 79 ? -3.770 -3.926 17.871 1.00 91.94 79 ASN A CA 1
ATOM 638 C C . ASN A 1 79 ? -2.741 -3.431 18.901 1.00 91.94 79 ASN A C 1
ATOM 640 O O . ASN A 1 79 ? -2.408 -4.153 19.840 1.00 91.94 79 ASN A O 1
ATOM 644 N N . MET A 1 80 ? -2.199 -2.227 18.708 1.00 89.06 80 MET A N 1
ATOM 645 C CA . MET A 1 80 ? -1.289 -1.605 19.661 1.00 89.06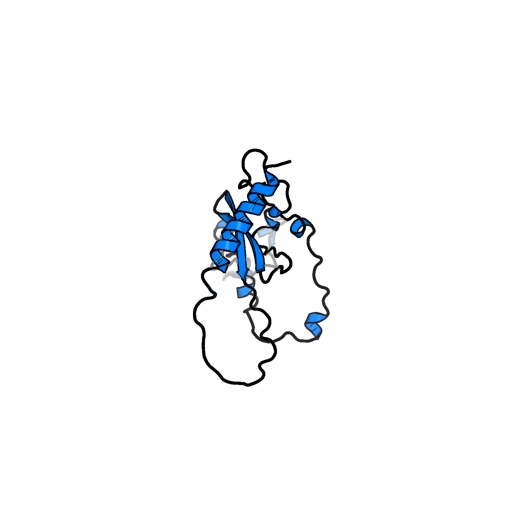 80 MET A CA 1
ATOM 646 C C . MET A 1 80 ? -2.076 -1.063 20.860 1.00 89.06 80 MET A C 1
ATOM 648 O O . MET A 1 80 ? -3.228 -0.657 20.701 1.00 89.06 80 MET A O 1
ATOM 652 N N . PRO A 1 81 ? -1.474 -1.025 22.062 1.00 89.00 81 PRO A N 1
ATOM 653 C CA . PRO A 1 81 ? -2.116 -0.414 23.218 1.00 89.00 81 PRO A CA 1
ATOM 654 C C . PRO A 1 81 ? -2.455 1.055 22.936 1.00 89.00 81 PRO A C 1
ATOM 656 O O . PRO A 1 81 ? -1.667 1.773 22.313 1.00 89.00 81 PRO A O 1
ATOM 659 N N . ALA A 1 82 ? -3.626 1.489 23.406 1.00 87.19 82 ALA A N 1
ATOM 660 C CA . ALA A 1 82 ? -4.091 2.861 23.241 1.00 87.19 82 ALA A CA 1
ATOM 661 C C . ALA A 1 82 ? -3.139 3.863 23.912 1.00 87.19 82 ALA A C 1
ATOM 663 O O . ALA A 1 82 ? -2.513 3.568 24.935 1.00 87.19 82 ALA A O 1
ATOM 664 N N . HIS A 1 83 ? -3.045 5.064 23.343 1.00 90.12 83 HIS A N 1
ATOM 665 C CA . HIS A 1 83 ? 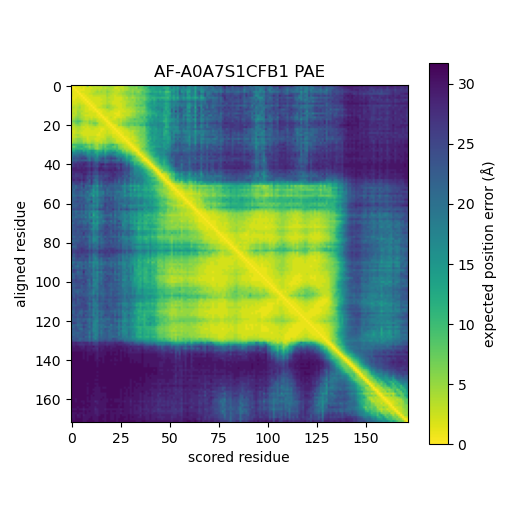-2.237 6.127 23.924 1.00 90.12 83 HIS A CA 1
ATOM 666 C C . HIS A 1 83 ? -2.871 6.614 25.245 1.00 90.12 83 HIS A C 1
ATOM 668 O O . HIS A 1 83 ? -4.084 6.818 25.297 1.00 90.12 83 HIS A O 1
ATOM 674 N N . PRO A 1 84 ? -2.088 6.848 26.318 1.00 89.88 84 PRO A N 1
ATOM 675 C CA . PRO A 1 84 ? -2.636 7.151 27.645 1.00 89.88 84 PRO A CA 1
ATOM 676 C C . PRO A 1 84 ? -3.399 8.481 27.725 1.00 89.88 84 PRO A C 1
ATOM 678 O O . PRO A 1 84 ? -4.225 8.656 28.612 1.00 89.88 84 PRO A O 1
ATOM 681 N N . SER A 1 85 ? -3.111 9.432 26.833 1.00 92.06 85 SER A N 1
ATOM 682 C CA . SER A 1 85 ? -3.758 10.751 26.844 1.00 92.06 85 SER A CA 1
ATOM 683 C C . SER A 1 85 ? -5.047 10.822 26.025 1.00 92.06 85 SER A C 1
ATOM 685 O O . SER A 1 85 ? -5.898 11.653 26.320 1.00 92.06 85 SER A O 1
ATOM 687 N N . ASP A 1 86 ? -5.155 10.031 24.957 1.00 91.31 86 ASP A N 1
ATOM 688 C CA . ASP A 1 86 ? -6.237 10.130 23.977 1.00 91.31 86 ASP A CA 1
ATOM 689 C C . ASP A 1 86 ? -6.350 8.815 23.196 1.00 91.31 86 ASP A C 1
ATOM 691 O O . ASP A 1 86 ? -5.405 8.391 22.529 1.00 91.31 86 ASP A O 1
ATOM 695 N N . ALA A 1 87 ? -7.523 8.185 23.268 1.00 88.06 87 ALA A N 1
ATOM 696 C CA . ALA A 1 87 ? -7.806 6.909 22.617 1.00 88.06 87 ALA A CA 1
ATOM 697 C C . ALA A 1 87 ? -7.876 7.005 21.081 1.00 88.06 87 ALA A C 1
ATOM 699 O O . ALA A 1 87 ? -7.803 5.984 20.402 1.00 88.06 87 ALA A O 1
ATOM 700 N N . THR A 1 88 ? -8.010 8.212 20.524 1.00 89.75 88 THR A N 1
ATOM 701 C CA . THR A 1 88 ? -8.023 8.445 19.072 1.00 89.75 88 THR A CA 1
ATOM 702 C C . THR A 1 88 ? -6.619 8.566 18.478 1.00 89.75 88 THR A C 1
ATOM 704 O O . THR A 1 88 ? -6.446 8.466 17.259 1.00 89.75 88 THR A O 1
ATOM 707 N N . LEU A 1 89 ? -5.597 8.750 19.322 1.00 92.81 89 LEU A N 1
ATOM 708 C CA . LEU A 1 89 ? -4.212 8.840 18.885 1.00 92.81 89 LEU A CA 1
ATOM 709 C C . LEU A 1 89 ? -3.614 7.449 18.704 1.00 92.81 89 LEU A C 1
ATOM 711 O O . LEU A 1 89 ? -3.488 6.661 19.641 1.00 92.81 89 LEU A O 1
ATOM 715 N N . LEU A 1 90 ? -3.177 7.190 17.477 1.00 93.12 90 LEU A N 1
ATOM 716 C CA . LEU A 1 90 ? -2.457 5.982 17.109 1.00 93.12 90 LEU A CA 1
ATOM 717 C C . LEU A 1 90 ? -0.960 6.283 16.952 1.00 93.12 90 LEU A C 1
ATOM 719 O O . LEU A 1 90 ? -0.592 7.382 16.520 1.00 93.12 90 LEU A O 1
ATOM 723 N N . PRO A 1 91 ? -0.079 5.317 17.263 1.00 92.94 91 PRO A N 1
ATOM 724 C CA . PRO A 1 91 ? 1.340 5.447 16.967 1.00 92.94 91 PRO A CA 1
ATOM 725 C C . PRO A 1 91 ? 1.572 5.569 15.456 1.00 92.94 91 PRO A C 1
ATOM 727 O O . PRO A 1 91 ? 0.778 5.095 14.641 1.00 92.94 91 PRO A O 1
ATOM 730 N N . THR A 1 92 ? 2.695 6.179 15.075 1.00 93.25 92 THR A N 1
ATOM 731 C CA . THR A 1 92 ? 3.070 6.330 13.665 1.00 93.25 92 THR A CA 1
ATOM 732 C C . THR A 1 92 ? 3.179 4.956 12.984 1.00 93.25 92 THR A C 1
ATOM 734 O O . THR A 1 92 ? 4.019 4.151 13.396 1.00 93.25 92 THR A O 1
ATOM 737 N N . PRO A 1 93 ? 2.375 4.669 11.940 1.00 93.75 93 PRO A N 1
ATOM 738 C CA . PRO A 1 93 ? 2.449 3.406 11.211 1.00 93.75 93 PRO A CA 1
ATOM 739 C C . PRO A 1 93 ? 3.759 3.287 10.429 1.00 93.75 93 PRO A C 1
ATOM 741 O O . PRO A 1 93 ? 4.358 4.282 10.012 1.00 93.75 93 PRO A O 1
ATOM 744 N N . GLN A 1 94 ? 4.172 2.052 10.147 1.00 94.12 94 GLN A N 1
ATOM 745 C CA . GLN A 1 94 ? 5.229 1.815 9.171 1.00 94.12 94 GLN A CA 1
ATOM 746 C C . GLN A 1 94 ? 4.726 2.128 7.764 1.00 94.12 94 GLN A C 1
ATOM 748 O O . GLN A 1 94 ? 3.600 1.807 7.403 1.00 94.12 94 GLN A O 1
ATOM 753 N N . HIS A 1 95 ? 5.585 2.714 6.932 1.00 94.94 95 HIS A N 1
ATOM 754 C CA . HIS A 1 95 ? 5.198 3.096 5.572 1.00 94.94 95 HIS A CA 1
ATOM 755 C C . HIS A 1 95 ? 4.730 1.902 4.720 1.00 94.94 95 HIS A C 1
ATOM 757 O O . HIS A 1 95 ? 3.887 2.081 3.849 1.00 94.94 95 HIS A O 1
ATOM 763 N N . VAL A 1 96 ? 5.248 0.698 4.993 1.00 95.44 96 VAL A N 1
ATOM 764 C CA . VAL A 1 96 ? 4.901 -0.543 4.286 1.00 95.44 96 VAL A CA 1
ATOM 765 C C . VAL A 1 96 ? 3.532 -1.106 4.674 1.00 95.44 96 VAL A C 1
ATOM 767 O O . VAL A 1 96 ? 2.998 -1.914 3.935 1.00 95.44 96 VAL A O 1
ATOM 770 N N . SER A 1 97 ? 2.945 -0.703 5.806 1.00 92.69 97 SER A N 1
ATOM 771 C CA . SER A 1 97 ? 1.599 -1.152 6.198 1.00 92.69 97 SER A CA 1
ATOM 772 C C . SER A 1 97 ? 0.490 -0.215 5.710 1.00 92.69 97 SER A C 1
ATOM 774 O O . SER A 1 97 ? -0.693 -0.512 5.873 1.00 92.69 97 SER A O 1
ATOM 776 N N . LEU A 1 98 ? 0.851 0.909 5.086 1.00 95.31 98 LEU A N 1
ATOM 777 C CA . LEU A 1 98 ? -0.106 1.849 4.511 1.00 95.31 98 LEU A CA 1
ATOM 778 C C . LEU A 1 98 ? -0.764 1.267 3.263 1.00 95.31 98 LEU A C 1
ATOM 780 O O . LEU A 1 98 ? -0.130 0.562 2.486 1.00 95.31 98 LEU A O 1
ATOM 784 N N . ASN A 1 99 ? -2.025 1.628 3.043 1.00 95.88 99 ASN A N 1
ATOM 785 C CA . ASN A 1 99 ? -2.855 1.160 1.929 1.00 95.88 99 ASN A CA 1
ATOM 786 C C . ASN A 1 99 ? -3.129 -0.357 1.914 1.00 95.88 99 ASN A C 1
ATOM 788 O O . ASN A 1 99 ? -3.711 -0.857 0.954 1.00 95.88 99 ASN A O 1
ATOM 792 N N . HIS A 1 100 ? -2.760 -1.079 2.973 1.00 95.69 100 HIS A N 1
ATOM 793 C CA . HIS A 1 100 ? -3.153 -2.468 3.174 1.00 95.69 100 HIS A CA 1
ATOM 794 C C . HIS A 1 100 ? -4.463 -2.535 3.963 1.00 95.69 100 HIS A C 1
ATOM 796 O O . HIS A 1 100 ? -4.657 -1.797 4.931 1.00 95.69 100 HIS A O 1
ATOM 802 N N . LEU A 1 101 ? -5.365 -3.414 3.525 1.00 95.38 101 LEU A N 1
ATOM 803 C CA . LEU A 1 101 ? -6.648 -3.645 4.177 1.00 95.38 101 LEU A CA 1
ATOM 804 C C . LEU A 1 101 ? -6.467 -4.595 5.366 1.00 95.38 101 LEU A C 1
ATOM 806 O O . LEU A 1 101 ? -5.933 -5.694 5.218 1.00 95.38 101 LEU A O 1
ATOM 810 N N . PHE A 1 102 ? -6.951 -4.182 6.530 1.00 94.25 102 PHE A N 1
ATOM 811 C CA . PHE A 1 102 ? -7.080 -5.014 7.719 1.00 94.25 102 PHE A CA 1
ATOM 812 C C . PHE A 1 102 ? -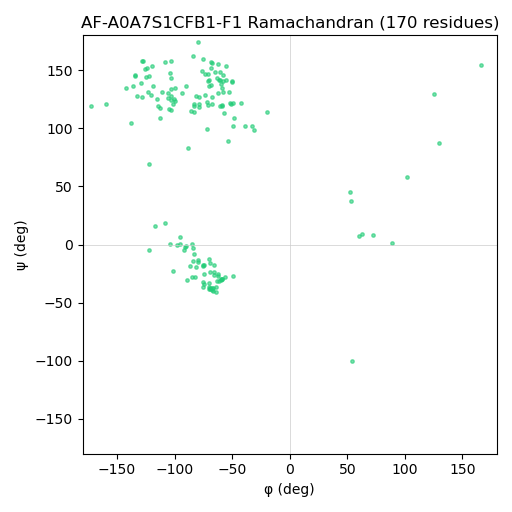8.544 -5.413 7.872 1.00 94.25 102 PHE A C 1
ATOM 814 O O . PHE A 1 102 ? -9.416 -4.557 7.779 1.00 94.25 102 PHE A O 1
ATOM 821 N N . CYS A 1 103 ? -8.826 -6.683 8.141 1.00 93.44 103 CYS A N 1
ATOM 822 C CA . CYS A 1 103 ? -10.190 -7.162 8.359 1.00 93.44 103 CYS A CA 1
ATOM 823 C C . CYS A 1 103 ? -10.253 -7.955 9.658 1.00 93.44 103 CYS A C 1
ATOM 825 O O . CYS A 1 103 ? -9.360 -8.757 9.944 1.00 93.44 103 CYS A O 1
ATOM 827 N N . THR A 1 104 ? -11.319 -7.769 10.429 1.00 89.31 104 THR A N 1
ATOM 828 C CA . THR A 1 104 ? -11.651 -8.692 11.513 1.00 89.31 104 THR A CA 1
ATOM 829 C C . THR A 1 104 ? -12.439 -9.876 10.965 1.00 89.31 104 THR A C 1
ATOM 831 O O . THR A 1 104 ? -13.031 -9.812 9.886 1.00 89.31 104 THR A O 1
ATOM 834 N N . ALA A 1 105 ? -12.496 -10.961 11.739 1.00 88.94 105 ALA A N 1
ATOM 835 C CA . ALA A 1 105 ? -13.500 -11.990 11.502 1.00 88.94 105 ALA A CA 1
ATOM 836 C C . ALA A 1 105 ? -14.906 -11.372 11.580 1.00 88.94 105 ALA A C 1
ATOM 838 O O . ALA A 1 105 ? -15.140 -10.460 12.379 1.00 88.94 105 ALA A O 1
ATOM 839 N N . ILE A 1 106 ? -15.820 -11.889 10.762 1.00 90.94 106 ILE A N 1
ATOM 840 C CA . ILE A 1 106 ? -17.229 -11.497 10.794 1.00 90.94 106 ILE A CA 1
ATOM 841 C C . ILE A 1 106 ? -17.815 -11.984 12.118 1.00 90.94 106 ILE A C 1
ATOM 843 O O . ILE A 1 106 ? -17.676 -13.160 12.466 1.00 90.94 106 ILE A O 1
ATOM 847 N N . ARG A 1 107 ? -18.444 -11.078 12.862 1.00 88.50 107 ARG A N 1
ATOM 848 C CA . ARG A 1 107 ? -19.131 -11.376 14.123 1.00 88.50 107 ARG A CA 1
ATOM 849 C C . ARG A 1 107 ? -20.460 -10.641 14.134 1.00 88.50 107 ARG A C 1
ATOM 851 O O . ARG A 1 107 ? -20.514 -9.495 13.703 1.00 88.50 107 ARG A O 1
ATOM 858 N N . ASP A 1 108 ? -21.515 -11.328 14.561 1.00 88.31 108 ASP A N 1
ATOM 859 C CA . ASP A 1 108 ? -22.868 -10.766 14.689 1.00 88.31 108 ASP A CA 1
ATOM 860 C C . ASP A 1 108 ? -23.387 -10.096 13.403 1.00 88.31 108 ASP A C 1
ATOM 862 O O . ASP A 1 108 ? -24.032 -9.055 13.427 1.00 88.31 108 ASP A O 1
ATOM 866 N N . GLY A 1 109 ? -23.056 -10.679 12.244 1.00 88.31 109 GLY A N 1
ATOM 867 C CA . GLY A 1 109 ? -23.443 -10.132 10.939 1.00 88.31 109 GLY A CA 1
ATOM 868 C C . GLY A 1 109 ? -22.688 -8.861 10.533 1.00 88.31 109 GLY A C 1
ATOM 869 O O . GLY A 1 109 ? -23.015 -8.270 9.510 1.00 88.31 109 GLY A O 1
ATOM 870 N N . VAL A 1 110 ? -21.660 -8.446 11.278 1.00 91.69 110 VAL A N 1
ATOM 871 C CA . VAL A 1 110 ? -20.845 -7.263 10.979 1.00 91.69 110 VAL A CA 1
ATOM 872 C C . VAL A 1 110 ? -19.435 -7.679 10.568 1.00 91.69 110 VAL A C 1
ATOM 874 O O . VAL A 1 110 ? -18.762 -8.466 11.237 1.00 91.69 110 VAL A O 1
ATOM 877 N N . MET A 1 111 ? -18.966 -7.108 9.461 1.00 93.25 111 MET A N 1
ATOM 878 C CA . MET A 1 111 ? -17.567 -7.123 9.056 1.00 93.25 111 MET A CA 1
ATOM 879 C C . MET A 1 111 ? -16.944 -5.764 9.362 1.00 93.25 111 MET A C 1
ATOM 881 O O . MET A 1 111 ? -17.451 -4.728 8.927 1.00 93.25 111 MET A O 1
ATOM 885 N N . VAL A 1 112 ? -15.820 -5.780 10.077 1.00 94.44 112 VAL A N 1
ATOM 886 C CA . VAL A 1 112 ? -15.039 -4.575 10.359 1.00 94.44 112 VAL A CA 1
ATOM 887 C C . VAL A 1 112 ? -13.784 -4.588 9.505 1.00 94.44 112 VAL A C 1
ATOM 889 O O . VAL A 1 112 ? -13.014 -5.551 9.516 1.00 94.44 112 VAL A O 1
ATOM 892 N N . GLN A 1 113 ? -13.584 -3.508 8.759 1.00 95.19 113 GLN A N 1
ATOM 893 C CA . GLN A 1 113 ? -12.422 -3.308 7.906 1.00 95.19 113 GLN A CA 1
ATOM 894 C C . GLN A 1 113 ? -11.693 -2.031 8.302 1.00 95.19 113 GLN A C 1
ATOM 896 O O . GLN A 1 113 ? -12.319 -1.050 8.683 1.00 95.19 113 GLN A O 1
ATOM 901 N N . GLY A 1 114 ? -10.372 -2.015 8.196 1.00 95.81 114 GLY A N 1
ATOM 902 C CA . GLY A 1 114 ? -9.538 -0.868 8.516 1.00 95.81 114 GLY A CA 1
ATOM 903 C C . GLY A 1 114 ? -8.487 -0.628 7.445 1.00 95.81 114 GLY A C 1
ATOM 904 O O . GLY A 1 114 ? -7.938 -1.572 6.885 1.00 95.81 114 GLY A O 1
ATOM 905 N N . ILE A 1 115 ? -8.171 0.635 7.178 1.00 96.69 115 ILE A N 1
ATOM 906 C CA . ILE A 1 115 ? -7.070 1.013 6.288 1.00 96.69 115 ILE A CA 1
ATOM 907 C C . ILE A 1 115 ? -6.359 2.249 6.828 1.00 96.69 115 ILE A C 1
ATOM 909 O O . ILE A 1 115 ? -6.997 3.226 7.222 1.00 96.69 115 ILE A O 1
ATOM 913 N N . SER A 1 116 ? -5.027 2.213 6.833 1.00 96.88 116 SER A N 1
ATOM 914 C CA . SER A 1 116 ? -4.194 3.363 7.187 1.00 96.88 116 SER A CA 1
ATOM 915 C C . SER A 1 116 ? -3.687 4.046 5.924 1.00 96.88 116 SER A C 1
ATOM 917 O O . SER A 1 116 ? -3.033 3.423 5.088 1.00 96.88 116 SER A O 1
ATOM 919 N N . GLN A 1 117 ? -3.964 5.338 5.790 1.00 97.06 117 GLN A N 1
ATOM 920 C CA . GLN A 1 117 ? -3.553 6.151 4.650 1.00 97.06 117 GLN A CA 1
ATOM 921 C C . GLN A 1 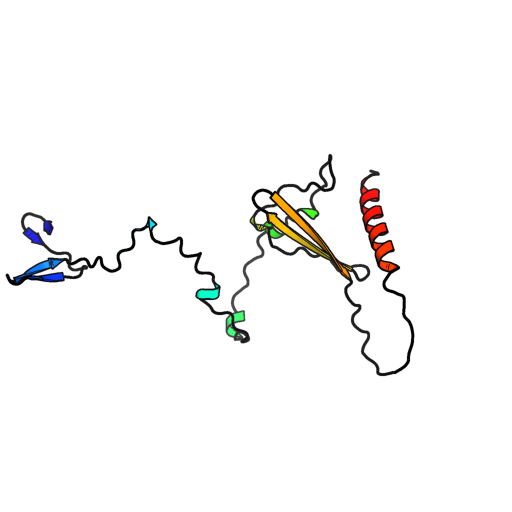117 ? -2.752 7.365 5.109 1.00 97.06 117 GLN A C 1
ATOM 923 O O . GLN A 1 117 ? -2.920 7.879 6.218 1.00 97.06 117 GLN A O 1
ATOM 928 N N . ARG A 1 118 ? -1.861 7.840 4.238 1.00 97.44 118 ARG A N 1
ATOM 929 C CA . ARG A 1 118 ? -1.058 9.038 4.479 1.00 97.44 118 ARG A CA 1
ATOM 930 C C . ARG A 1 118 ? -1.659 10.226 3.738 1.00 97.44 118 ARG A C 1
ATOM 932 O O . ARG A 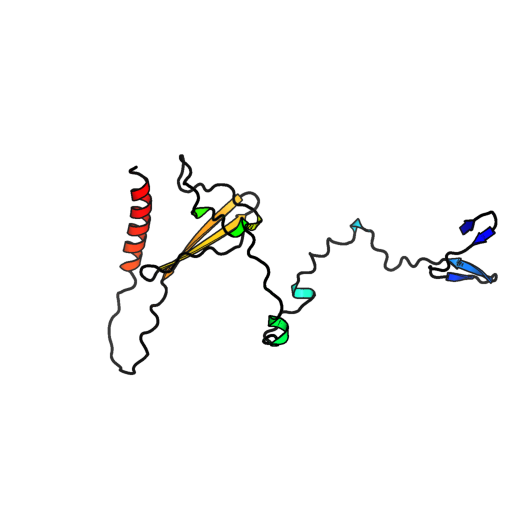1 118 ? -1.754 10.207 2.516 1.00 97.44 118 ARG A O 1
ATOM 939 N N . TYR A 1 119 ? -1.944 11.298 4.468 1.00 96.25 119 TYR A N 1
ATOM 940 C CA . TYR A 1 119 ? -2.274 12.605 3.912 1.00 96.25 119 TYR A CA 1
ATOM 941 C C . TYR A 1 119 ? -1.160 13.602 4.248 1.00 96.25 119 TYR A C 1
ATOM 943 O O . TYR A 1 119 ? -0.972 13.993 5.402 1.00 96.25 119 TYR A O 1
ATOM 951 N N . ARG A 1 120 ? -0.380 14.010 3.238 1.00 94.94 120 ARG A N 1
ATOM 952 C CA . ARG A 1 120 ? 0.826 14.852 3.386 1.00 94.94 120 ARG A CA 1
ATOM 953 C C . ARG A 1 120 ? 1.839 14.277 4.384 1.00 94.94 120 ARG A C 1
ATOM 955 O O . ARG A 1 120 ? 2.601 13.382 4.037 1.00 94.94 120 ARG A O 1
ATOM 962 N N . HIS A 1 121 ? 1.864 14.782 5.614 1.00 95.31 121 HIS A N 1
ATOM 963 C CA . HIS A 1 121 ? 2.757 14.345 6.697 1.00 95.31 121 HIS A CA 1
ATOM 964 C C . HIS A 1 121 ? 1.981 13.766 7.888 1.00 95.31 121 HIS A C 1
ATOM 966 O O . HIS A 1 121 ? 2.518 13.666 8.987 1.00 95.31 121 HIS A O 1
ATOM 972 N N . LYS A 1 122 ? 0.703 13.434 7.689 1.00 96.00 122 LYS A N 1
ATOM 973 C CA . LYS A 1 122 ? -0.187 12.865 8.699 1.00 96.00 122 LYS A CA 1
ATOM 974 C C . LYS A 1 122 ? -0.685 11.501 8.239 1.00 96.00 122 LYS A C 1
ATOM 976 O O . LYS A 1 122 ? -0.753 11.234 7.038 1.00 96.00 122 LYS A O 1
ATOM 981 N N . PHE A 1 123 ? -1.032 10.659 9.201 1.00 97.00 123 PHE A N 1
ATOM 982 C CA . PHE A 1 123 ? -1.569 9.325 8.968 1.00 97.00 123 PHE A CA 1
ATOM 983 C C . PHE A 1 123 ? -2.967 9.252 9.562 1.00 97.00 123 PHE A C 1
ATOM 985 O O . PHE A 1 123 ? -3.192 9.752 10.661 1.00 97.00 123 PHE A O 1
ATOM 992 N N . VAL A 1 124 ? -3.891 8.658 8.818 1.00 96.12 124 VAL A N 1
ATOM 993 C CA . VAL A 1 124 ? -5.283 8.480 9.226 1.00 96.12 124 VAL A CA 1
ATOM 994 C C . VAL A 1 124 ? -5.626 7.013 9.046 1.00 96.12 124 VAL A C 1
ATOM 996 O O . VAL A 1 124 ? -5.431 6.464 7.962 1.00 96.12 124 VAL A O 1
ATOM 999 N N . THR A 1 125 ? -6.132 6.383 10.102 1.00 96.50 125 THR A N 1
ATOM 1000 C CA . THR A 1 125 ? -6.675 5.026 10.035 1.00 96.50 125 THR A CA 1
ATOM 1001 C C . THR A 1 125 ? -8.189 5.124 10.041 1.00 96.50 125 THR A C 1
ATOM 1003 O O . THR A 1 125 ? -8.770 5.596 11.013 1.00 96.50 125 THR A O 1
ATOM 1006 N N . THR A 1 126 ? -8.819 4.709 8.946 1.00 96.12 126 THR A N 1
ATOM 1007 C CA . THR A 1 126 ? -10.282 4.697 8.816 1.00 96.12 126 THR A CA 1
ATOM 1008 C C . THR A 1 126 ? -10.785 3.287 9.061 1.00 96.12 126 THR A C 1
ATOM 1010 O O . THR A 1 126 ? -10.209 2.343 8.520 1.00 96.12 126 THR A O 1
ATOM 1013 N N . VAL A 1 127 ? -11.841 3.153 9.863 1.00 96.00 127 VAL A N 1
ATOM 1014 C CA . VAL A 1 127 ? -12.494 1.876 10.165 1.00 96.00 127 VAL A CA 1
ATOM 1015 C C . VAL A 1 127 ? -13.914 1.902 9.604 1.00 96.00 127 VAL A C 1
ATOM 1017 O O . VAL A 1 127 ? -14.684 2.811 9.902 1.00 96.00 127 VAL A O 1
ATOM 1020 N N . PHE A 1 128 ? -14.246 0.907 8.789 1.00 95.12 128 PHE A N 1
ATOM 1021 C CA . PHE A 1 128 ? -15.551 0.708 8.178 1.00 95.12 128 PHE A CA 1
ATOM 1022 C C . PHE A 1 128 ? -16.268 -0.449 8.865 1.00 95.12 128 PHE A C 1
ATOM 1024 O O . PHE A 1 128 ? -15.717 -1.543 8.989 1.00 95.12 128 PHE A O 1
ATOM 1031 N N . TYR A 1 129 ? -17.515 -0.211 9.254 1.00 94.81 129 TYR A N 1
ATOM 1032 C CA . TYR A 1 129 ? -18.430 -1.235 9.741 1.00 94.81 129 TYR A CA 1
ATOM 1033 C C . TYR A 1 129 ? -19.436 -1.511 8.633 1.00 94.81 129 TYR A C 1
ATOM 1035 O O . TYR A 1 129 ? -20.158 -0.612 8.209 1.00 94.81 129 TYR A O 1
ATOM 1043 N N . SER A 1 130 ? -19.437 -2.734 8.118 1.00 91.88 130 SER A N 1
ATOM 1044 C CA . SER A 1 130 ? -20.353 -3.159 7.062 1.00 91.88 130 SER A CA 1
ATOM 1045 C C . SER A 1 130 ? -21.190 -4.320 7.562 1.00 91.88 130 SER A C 1
ATOM 1047 O O . SER A 1 130 ? -20.645 -5.311 8.049 1.00 91.88 130 SER A O 1
ATOM 1049 N N . LEU A 1 131 ? -22.509 -4.208 7.423 1.00 92.75 131 LEU A N 1
ATOM 1050 C CA . LEU A 1 131 ? -23.396 -5.348 7.602 1.00 92.75 131 LEU A CA 1
ATOM 1051 C C . LEU A 1 131 ? -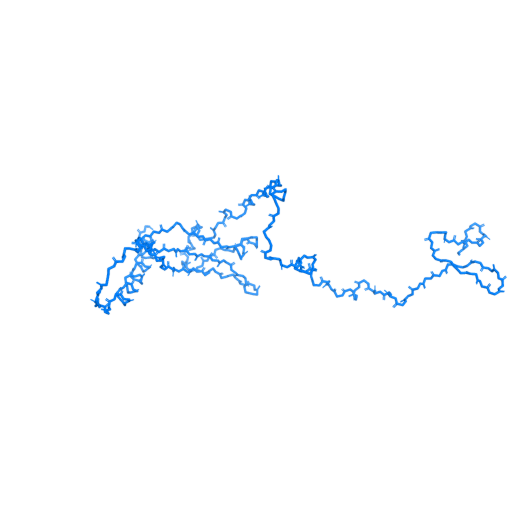23.119 -6.331 6.468 1.00 92.75 131 LEU A C 1
ATOM 1053 O O . LEU A 1 131 ? -23.220 -5.982 5.292 1.00 92.75 131 LEU A O 1
ATOM 1057 N N . MET A 1 132 ? -22.738 -7.548 6.827 1.00 85.19 132 MET A N 1
ATOM 1058 C CA . MET A 1 132 ? -22.711 -8.651 5.888 1.00 85.19 132 MET A CA 1
ATOM 1059 C C . MET A 1 132 ? -24.149 -9.132 5.737 1.00 85.19 132 MET A C 1
ATOM 1061 O O . MET A 1 132 ? -24.758 -9.521 6.738 1.00 85.19 132 MET A O 1
ATOM 1065 N N . PRO A 1 133 ? -24.710 -9.118 4.516 1.00 73.12 133 PRO A N 1
ATOM 1066 C CA . PRO A 1 133 ? -25.959 -9.811 4.271 1.00 73.12 133 PRO A CA 1
ATOM 1067 C C . PRO A 1 133 ? -25.791 -11.250 4.761 1.00 73.12 133 PRO A C 1
ATOM 1069 O O . PRO A 1 133 ? -24.783 -11.891 4.439 1.00 73.12 133 PRO A O 1
ATOM 1072 N N . LEU A 1 134 ? -26.749 -11.756 5.547 1.00 65.00 134 LEU A N 1
ATOM 1073 C CA . LEU A 1 134 ? -26.832 -13.199 5.756 1.00 65.00 134 LEU A CA 1
ATOM 1074 C C . LEU A 1 134 ? -26.790 -13.850 4.364 1.00 65.00 134 LEU A C 1
ATOM 1076 O O . LEU A 1 134 ? -27.410 -13.302 3.443 1.00 65.00 134 LEU A O 1
ATOM 1080 N N . PRO A 1 135 ? -26.076 -14.976 4.171 1.00 59.81 135 PRO A N 1
ATOM 1081 C CA . PRO A 1 135 ? -26.247 -15.736 2.944 1.00 59.81 135 PRO A CA 1
ATOM 1082 C C . PRO A 1 135 ? -27.748 -15.957 2.802 1.00 59.81 135 PRO A C 1
ATOM 1084 O O . PRO A 1 135 ? -28.365 -16.453 3.746 1.00 59.81 135 PRO A O 1
ATOM 1087 N N . ALA A 1 136 ? -28.331 -15.487 1.694 1.00 53.59 136 ALA A N 1
ATOM 1088 C CA . ALA A 1 136 ? -29.735 -15.711 1.404 1.00 53.59 136 ALA A CA 1
ATOM 1089 C C . ALA A 1 136 ? -29.963 -17.205 1.621 1.00 53.59 136 ALA A C 1
ATOM 1091 O O . ALA A 1 136 ? -29.381 -18.024 0.902 1.00 53.59 136 ALA A O 1
ATOM 1092 N N . ALA A 1 137 ? -30.688 -17.555 2.691 1.00 49.12 137 ALA A N 1
ATOM 1093 C CA . ALA A 1 137 ? -31.142 -18.915 2.889 1.00 49.12 137 ALA A CA 1
ATOM 1094 C C . ALA A 1 137 ? -31.764 -19.298 1.552 1.00 49.12 137 ALA A C 1
ATOM 1096 O O . ALA A 1 137 ? -32.568 -18.521 1.038 1.00 49.12 137 ALA A O 1
ATOM 1097 N N . SER A 1 138 ? -31.240 -20.372 0.955 1.00 45.56 138 SER A N 1
ATOM 1098 C CA . SER A 1 138 ? -31.622 -20.915 -0.349 1.00 45.56 138 SER A CA 1
ATOM 1099 C C . SER A 1 138 ? -32.998 -20.417 -0.760 1.00 45.56 138 SER A C 1
ATOM 1101 O O . S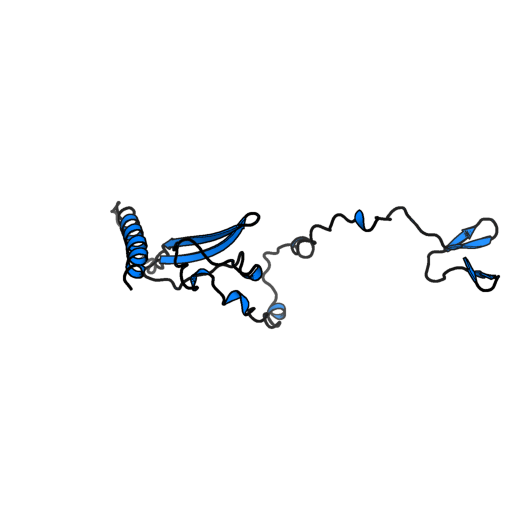ER A 1 138 ? -33.956 -20.734 -0.056 1.00 45.56 138 SER A O 1
ATOM 1103 N N . ALA A 1 139 ? -33.065 -19.619 -1.829 1.00 43.66 139 ALA A N 1
ATOM 1104 C CA . ALA A 1 139 ? -34.314 -19.187 -2.436 1.00 43.66 139 ALA A CA 1
ATOM 1105 C C . ALA A 1 139 ? -35.152 -20.435 -2.758 1.00 43.66 139 ALA A C 1
ATOM 1107 O O . ALA A 1 139 ? -34.985 -21.061 -3.801 1.00 43.66 139 ALA A O 1
ATOM 1108 N N . GLY A 1 140 ? -35.958 -20.853 -1.786 1.00 41.81 140 GLY A N 1
ATOM 1109 C CA . GLY A 1 140 ? -37.169 -21.601 -2.004 1.00 41.81 140 GLY A CA 1
ATOM 1110 C C . GLY A 1 140 ? -38.181 -20.560 -2.424 1.00 41.81 140 GLY A C 1
ATOM 1111 O O . GLY A 1 140 ? -38.410 -19.596 -1.692 1.00 41.81 140 GLY A O 1
ATOM 1112 N N . ASP A 1 141 ? -38.676 -20.727 -3.642 1.00 46.88 141 ASP A N 1
ATOM 1113 C CA . ASP A 1 141 ? -39.918 -20.128 -4.096 1.00 46.88 141 ASP A CA 1
ATOM 1114 C C . ASP A 1 141 ? -40.965 -20.241 -2.984 1.00 46.88 141 ASP A C 1
ATOM 1116 O O . ASP A 1 141 ? -41.208 -21.349 -2.517 1.00 46.88 141 ASP A O 1
ATOM 1120 N N . ASP A 1 142 ? -41.514 -19.112 -2.538 1.00 41.81 142 ASP A N 1
ATOM 1121 C CA . ASP A 1 142 ? -42.920 -18.967 -2.154 1.00 41.81 142 ASP A CA 1
ATOM 1122 C C . ASP A 1 142 ? -43.212 -17.478 -1.879 1.00 41.81 142 ASP A C 1
ATOM 1124 O O . ASP A 1 142 ? -42.586 -16.822 -1.042 1.00 41.81 142 ASP A O 1
ATOM 1128 N N . ASP A 1 143 ? -44.147 -16.944 -2.666 1.00 48.00 143 ASP A N 1
ATOM 1129 C CA . ASP A 1 143 ? -44.758 -15.620 -2.560 1.00 48.00 143 ASP A CA 1
ATOM 1130 C C . ASP A 1 143 ? -45.390 -15.370 -1.173 1.00 48.00 143 ASP A C 1
ATOM 1132 O O . ASP A 1 143 ? -46.031 -16.266 -0.632 1.00 48.00 143 ASP A O 1
ATOM 1136 N N . ASP A 1 144 ? -45.279 -14.146 -0.633 1.00 33.88 144 ASP A N 1
ATOM 1137 C CA . ASP A 1 144 ? -46.397 -13.312 -0.123 1.00 33.88 144 ASP A CA 1
ATOM 1138 C C . ASP A 1 144 ? -45.892 -12.122 0.731 1.00 33.88 144 ASP A C 1
ATOM 1140 O O . ASP A 1 144 ? -44.784 -12.094 1.265 1.00 33.88 144 ASP A O 1
ATOM 1144 N N . ALA A 1 145 ? -46.715 -11.081 0.775 1.00 40.78 145 ALA A N 1
ATOM 1145 C CA . ALA A 1 145 ? -46.446 -9.706 1.153 1.00 40.78 145 ALA A CA 1
ATOM 1146 C C . ALA A 1 145 ? -46.116 -9.420 2.635 1.00 40.78 145 ALA A C 1
ATOM 1148 O O . ALA A 1 145 ? -46.625 -10.047 3.560 1.00 40.78 145 ALA A O 1
ATOM 1149 N N . GLY A 1 146 ? -45.420 -8.292 2.846 1.00 31.69 146 GLY A N 1
ATOM 1150 C CA . GLY A 1 146 ? -45.616 -7.430 4.019 1.00 31.69 146 GLY A CA 1
ATOM 1151 C C . GLY A 1 146 ? -44.366 -7.126 4.849 1.00 31.69 146 GLY A C 1
ATOM 1152 O O . GLY A 1 146 ? -43.681 -8.026 5.315 1.00 31.69 146 GLY A O 1
ATOM 1153 N N . GLY A 1 147 ? -44.129 -5.836 5.122 1.00 29.39 147 GLY A N 1
ATOM 1154 C CA . GLY A 1 147 ? -43.344 -5.417 6.291 1.00 29.39 147 GLY A CA 1
ATOM 1155 C C . GLY A 1 147 ? -42.212 -4.432 6.015 1.00 29.39 147 GLY A C 1
ATOM 1156 O O . GLY A 1 147 ? -41.058 -4.810 5.853 1.00 29.39 147 GLY A O 1
ATOM 1157 N N . VAL A 1 148 ? -42.554 -3.146 6.031 1.00 45.78 148 VAL A N 1
ATOM 1158 C CA . VAL A 1 148 ? -41.631 -2.033 6.299 1.00 45.78 148 VAL A CA 1
ATOM 1159 C C . VAL A 1 148 ? -41.190 -2.105 7.781 1.00 45.78 148 VAL A C 1
ATOM 1161 O O . VAL A 1 148 ? -41.974 -2.563 8.603 1.00 45.78 148 VAL A O 1
ATOM 1164 N N . GLU A 1 149 ? -39.985 -1.603 8.107 1.00 40.09 149 GLU A N 1
ATOM 1165 C CA . GLU A 1 149 ? -39.456 -1.286 9.467 1.00 40.09 149 GLU A CA 1
ATOM 1166 C C . GLU A 1 149 ? -38.462 -2.245 10.170 1.00 40.09 149 GLU A C 1
ATOM 1168 O O . GLU A 1 149 ? -38.663 -2.626 11.318 1.00 40.09 149 GLU A O 1
ATOM 1173 N N . ALA A 1 150 ? -37.298 -2.536 9.570 1.00 41.31 150 ALA A N 1
ATOM 1174 C CA . ALA A 1 150 ? -36.163 -3.124 10.320 1.00 41.31 150 ALA A CA 1
ATOM 1175 C C . ALA A 1 150 ? -34.850 -2.308 10.264 1.00 41.31 150 ALA A C 1
ATOM 1177 O O . ALA A 1 150 ? -33.872 -2.650 10.926 1.00 41.31 150 ALA A O 1
ATOM 1178 N N . GLY A 1 151 ? -34.803 -1.218 9.486 1.00 38.84 151 GLY A N 1
ATOM 1179 C CA . GLY A 1 151 ? -33.548 -0.522 9.157 1.00 38.84 151 GLY A CA 1
ATOM 1180 C C . GLY A 1 151 ? -33.074 0.541 10.154 1.00 38.84 151 GLY A C 1
ATOM 1181 O O . GLY A 1 151 ? -31.904 0.910 10.131 1.00 38.84 151 GLY A O 1
ATOM 1182 N N . THR A 1 152 ? -33.944 1.051 11.026 1.00 38.47 152 THR A N 1
ATOM 1183 C CA . THR A 1 152 ? -33.626 2.202 11.895 1.00 38.47 152 THR A CA 1
ATOM 1184 C C . THR A 1 152 ? -33.287 1.814 13.334 1.00 38.47 152 THR A C 1
ATOM 1186 O O . THR A 1 152 ? -32.557 2.546 13.996 1.00 38.47 152 THR A O 1
ATOM 1189 N N . ALA A 1 153 ? -33.733 0.647 13.811 1.00 38.28 153 ALA A N 1
ATOM 1190 C CA . ALA A 1 153 ? -33.462 0.191 15.177 1.00 38.28 153 ALA A CA 1
ATOM 1191 C C . ALA A 1 153 ? -32.015 -0.314 15.369 1.00 38.28 153 ALA A C 1
ATOM 1193 O O . ALA A 1 153 ? -31.390 -0.029 16.387 1.00 38.28 153 ALA A O 1
ATOM 1194 N N . LEU A 1 154 ? -31.444 -0.981 14.359 1.00 44.19 154 LEU A N 1
ATOM 1195 C CA . LEU A 1 154 ? -30.102 -1.582 14.433 1.00 44.19 154 LEU A CA 1
ATOM 1196 C C . LEU A 1 154 ? -28.959 -0.555 14.367 1.00 44.19 154 LEU A C 1
ATOM 1198 O O . LEU A 1 154 ? -27.880 -0.789 14.907 1.00 44.19 154 LEU A O 1
ATOM 1202 N N . ALA A 1 155 ? -29.198 0.607 13.752 1.00 42.91 155 ALA A N 1
ATOM 1203 C CA . ALA A 1 155 ? -28.215 1.689 13.703 1.00 42.91 155 ALA A CA 1
ATOM 1204 C C . ALA A 1 155 ? -27.995 2.334 15.086 1.00 42.91 155 ALA A C 1
ATOM 1206 O O . ALA A 1 155 ? -26.857 2.621 15.452 1.00 42.91 155 ALA A O 1
ATOM 1207 N N . ALA A 1 156 ? -29.062 2.493 15.879 1.00 38.19 156 ALA A N 1
ATOM 1208 C CA . ALA A 1 156 ? -28.975 3.035 17.237 1.00 38.19 156 ALA A CA 1
ATOM 1209 C C . ALA A 1 156 ? -28.277 2.061 18.207 1.00 38.19 156 ALA A C 1
ATOM 1211 O O . ALA A 1 156 ? -27.549 2.480 19.106 1.00 38.19 156 ALA A O 1
ATOM 1212 N N . GLU A 1 157 ? -28.449 0.753 17.999 1.00 44.66 157 GLU A N 1
ATOM 1213 C CA . GLU A 1 157 ? -27.803 -0.278 18.818 1.00 44.66 157 GLU A CA 1
ATOM 1214 C C . GLU A 1 157 ? -26.303 -0.417 18.496 1.00 44.66 157 GLU A C 1
ATOM 1216 O O . GLU A 1 157 ? -25.485 -0.598 19.400 1.00 44.66 157 GLU A O 1
ATOM 1221 N N . ALA A 1 158 ? -25.912 -0.212 17.232 1.00 46.69 158 ALA A N 1
ATOM 1222 C CA . ALA A 1 158 ? -24.507 -0.153 16.824 1.00 46.69 158 ALA A CA 1
ATOM 1223 C C . ALA A 1 158 ? -23.770 1.074 17.401 1.00 46.69 158 ALA A C 1
ATOM 1225 O O . ALA A 1 158 ? -22.615 0.959 17.819 1.00 46.69 158 ALA A O 1
ATOM 1226 N N . GLU A 1 159 ? -24.438 2.231 17.489 1.00 41.72 159 GLU A N 1
ATOM 1227 C CA . GLU A 1 159 ? -23.885 3.432 18.132 1.00 41.72 159 GLU A CA 1
ATOM 1228 C C . GLU A 1 159 ? -23.698 3.221 19.649 1.00 41.72 159 GLU A C 1
ATOM 1230 O O . GLU A 1 159 ? -22.652 3.568 20.209 1.00 41.72 159 GLU A O 1
ATOM 1235 N N . ALA A 1 160 ? -24.648 2.543 20.305 1.00 40.81 160 ALA A N 1
ATOM 1236 C CA . ALA A 1 160 ? -24.548 2.177 21.718 1.00 40.81 160 ALA A CA 1
ATOM 1237 C C . ALA A 1 160 ? -23.446 1.134 21.993 1.00 40.81 160 ALA A C 1
ATOM 1239 O O . ALA A 1 160 ? -22.744 1.237 23.001 1.00 40.81 160 ALA A O 1
ATOM 1240 N N . ALA A 1 161 ? -23.236 0.162 21.097 1.00 45.56 161 ALA A N 1
ATOM 1241 C CA . ALA A 1 161 ? -22.193 -0.856 21.237 1.00 45.56 161 ALA A CA 1
ATOM 1242 C C . ALA A 1 161 ? -20.777 -0.279 21.050 1.00 45.56 161 ALA A C 1
ATOM 1244 O O . ALA A 1 161 ? -19.863 -0.623 21.807 1.00 45.56 161 ALA A O 1
ATOM 1245 N N . ALA A 1 162 ? -20.600 0.654 20.108 1.00 47.41 162 ALA A N 1
ATOM 1246 C CA . ALA A 1 162 ? -19.344 1.383 19.937 1.00 47.41 162 ALA A CA 1
ATOM 1247 C C . ALA A 1 162 ? -19.021 2.250 21.170 1.00 47.41 162 ALA A C 1
ATOM 1249 O O . ALA A 1 162 ? -17.883 2.251 21.649 1.00 47.41 162 ALA A O 1
ATOM 1250 N N . ALA A 1 163 ? -20.031 2.915 21.745 1.00 44.12 163 ALA A N 1
ATOM 1251 C CA . ALA A 1 163 ? -19.881 3.688 22.977 1.00 44.12 163 ALA A CA 1
ATOM 1252 C C . ALA A 1 163 ? -19.596 2.799 24.206 1.00 44.12 163 ALA A C 1
ATOM 1254 O O . ALA A 1 163 ? -18.754 3.142 25.039 1.00 44.12 163 ALA A O 1
ATOM 1255 N N . ALA A 1 164 ? -20.235 1.629 24.310 1.00 44.12 164 ALA A N 1
ATOM 1256 C CA . ALA A 1 164 ? -20.032 0.691 25.413 1.00 44.12 164 ALA A CA 1
ATOM 1257 C C . ALA A 1 164 ? -18.646 0.029 25.375 1.00 44.12 164 ALA A C 1
ATOM 1259 O O . ALA A 1 164 ? -18.019 -0.137 26.424 1.00 44.12 164 ALA A O 1
ATOM 1260 N N . HIS A 1 165 ? -18.124 -0.301 24.187 1.00 47.12 165 HIS A N 1
ATOM 1261 C CA . HIS A 1 165 ? -16.774 -0.853 24.060 1.00 47.12 165 HIS A CA 1
ATOM 1262 C C . HIS A 1 165 ? -15.692 0.197 24.363 1.00 47.12 165 HIS A C 1
ATOM 1264 O O . HIS A 1 165 ? -14.714 -0.111 25.048 1.00 47.12 165 HIS A O 1
ATOM 1270 N N . ALA A 1 166 ? -15.915 1.457 23.968 1.00 46.12 166 ALA A N 1
ATOM 1271 C CA . ALA A 1 166 ? -15.064 2.579 24.366 1.00 46.12 166 ALA A CA 1
ATOM 1272 C C . ALA A 1 166 ? -15.098 2.830 25.891 1.00 46.12 166 ALA A C 1
ATOM 1274 O O . ALA A 1 166 ? -14.065 3.123 26.495 1.00 46.12 166 ALA A O 1
ATOM 1275 N N . ALA A 1 167 ? -16.255 2.652 26.540 1.00 40.88 167 ALA A N 1
ATOM 1276 C CA . ALA A 1 167 ? -16.407 2.822 27.987 1.00 40.88 167 ALA A CA 1
ATOM 1277 C C . ALA A 1 167 ? -15.825 1.655 28.812 1.00 40.88 167 ALA A C 1
ATOM 1279 O O . ALA A 1 167 ? -15.304 1.873 29.909 1.00 40.88 167 ALA A O 1
ATOM 1280 N N . ALA A 1 168 ? -15.864 0.421 28.295 1.00 45.50 168 ALA A N 1
ATOM 1281 C CA . ALA A 1 168 ? -15.349 -0.767 28.983 1.00 45.50 168 ALA A CA 1
ATOM 1282 C C . ALA A 1 168 ? -13.822 -0.736 29.186 1.00 45.50 168 ALA A C 1
ATOM 1284 O O . ALA A 1 168 ? -13.317 -1.302 30.154 1.00 45.50 168 ALA A O 1
ATOM 1285 N N . HIS A 1 169 ? -13.090 -0.012 28.334 1.00 50.19 169 HIS A N 1
ATOM 1286 C CA . HIS A 1 169 ? -11.648 0.207 28.481 1.00 50.19 169 HIS A CA 1
ATOM 1287 C C . HIS A 1 169 ? -11.272 1.364 29.425 1.00 50.19 169 HIS A C 1
ATOM 1289 O O . HIS A 1 169 ? -10.090 1.562 29.687 1.00 50.19 169 HIS A O 1
ATOM 1295 N N . HIS A 1 170 ? -12.248 2.096 29.977 1.00 43.34 170 HIS A N 1
ATOM 1296 C CA . HIS A 1 170 ? -12.023 3.210 30.912 1.00 43.34 170 HIS A CA 1
ATOM 1297 C C . HIS A 1 170 ? -12.181 2.820 32.397 1.00 43.34 170 HIS A C 1
ATOM 1299 O O . HIS A 1 170 ? -12.018 3.656 33.284 1.00 43.34 170 HIS A O 1
ATOM 1305 N N . ARG A 1 171 ? -12.507 1.552 32.692 1.00 40.03 171 ARG A N 1
ATOM 1306 C CA . ARG A 1 171 ? -12.519 0.993 34.054 1.00 40.03 171 ARG A CA 1
ATOM 1307 C C . ARG A 1 171 ? -11.596 -0.218 34.148 1.00 40.03 171 ARG A C 1
ATOM 1309 O O . ARG A 1 171 ? -12.068 -1.341 34.305 1.00 40.03 171 ARG A O 1
ATOM 1316 N N . ARG A 1 172 ? -10.289 0.013 34.067 1.00 37.88 172 ARG A N 1
ATOM 1317 C CA . ARG A 1 172 ? -9.261 -0.843 34.669 1.00 37.88 172 ARG A CA 1
ATOM 1318 C C . ARG A 1 172 ? -8.005 -0.039 34.940 1.00 37.88 172 ARG A C 1
ATOM 1320 O O . ARG A 1 172 ? -7.661 0.789 34.073 1.00 37.88 172 ARG A O 1
#

Nearest PDB structures (foldseek):
  5ezv-assembly1_B  TM=7.565E-01  e=5.831E-10  Homo sapiens
  7myj-assembly2_D  TM=7.160E-01  e=1.532E-09  Homo sapiens
  6c9f-assembly1_B  TM=7.246E-01  e=1.836E-09  Homo sapiens
  6b1u-assembly2_D  TM=6.988E-01  e=4.022E-09  Homo sapiens
  4rer-assembly1_B  TM=6.309E-01  e=5.778E-09  Homo sapiens

Sequence (172 aa):
FIVDDEWRFAPDQTIVRDAAGNVNNVIDLRNFHPADDVPMRRKDTVAELVPYSREVPELADYTVEPPQLPPHLRQIVLNMPAHPSDATLLPTPQHVSLNHLFCTAIRDGVMVQGISQRYRHKFVTTVFYSLMPLPAASAGDDDDAGGVEAGTALAAEAEAAAAAHAAAHHRR

Organism: NCBI:txid1486930

Radius of gyration: 32.35 Å; Cα contacts (8 Å, |Δi|>4): 122; chains: 1; bounding box: 98×40×83 Å

InterPro domains:
  IPR006828 Association with the SNF1 complex (ASC) domain [PF04739] (65-130)
  IPR006828 Association with the SNF1 complex (ASC) domain [SM01010] (45-132)
  IPR013783 Immunoglobulin-like fold [G3DSA:2.60.40.10] (1-30)
  IPR032640 AMP-activated protein kinase, glycogen-binding domain [PF16561] (1-30)
  IPR037256 ASC domain superfamily [SSF160219] (45-130)
  IPR043554 SNF1-related protein kinase regulatory subunit beta [PTHR46316] (1-129)

Secondary structure (DSSP, 8-state):
-EETTEE---TTS-EEE-TTS-EEE----TT---GGGS----TT-HHHHSPPP-SPPPGGGGGSPPPPPPGGGG--GGGSPPPTT-TTPPPPPPGGGTTPEEEPPPBTTEEEEEEEEEETTEEEEEEEEEEPPPP---------------TTHHHHHHHHHHHHHHHHTT--

Mean predicted aligned error: 17.19 Å

pLDDT: mean 77.48, std 21.23, range [29.39, 97.44]

Solvent-accessible surface area (backbone atoms only — not comparable to full-atom values): 11670 Å² total; per-residue (Å²): 91,76,56,94,92,36,88,44,64,61,88,94,50,54,69,49,68,49,98,88,67,51,74,40,68,57,83,84,65,90,82,66,67,57,83,84,67,50,67,76,63,70,70,74,46,69,58,78,81,46,69,88,73,89,74,79,79,57,78,75,72,68,70,61,82,76,81,78,82,62,72,65,69,72,66,51,68,86,77,49,83,68,41,93,91,40,78,84,52,70,76,86,72,59,80,86,45,44,78,42,81,45,72,55,77,73,51,96,54,32,34,42,36,34,39,33,44,75,58,96,92,44,77,48,73,51,76,46,82,40,78,48,76,71,77,74,71,75,88,67,90,75,91,82,88,88,83,89,88,76,77,70,65,58,55,57,52,51,55,50,50,56,51,48,57,61,51,60,70,73,72,122

Foldseek 3Di:
DADPNDDDEDPPADWDADPVRDIYGDDDCPPPADPVNPPPVPVCPVCNVPPDDPDDDDPVVVPDDDDDDDPLLVPDQVPDDADPPDNQDTPDHDPVNAPDKDWDPDDPQWIKIWGWHDDPPDIDIDIDIDRHPDPPPPPDDDDDDDDDDDPPPVVVVVVVVVVVVVVVVVPD